Protein AF-A0A2V8EAA9-F1 (afdb_monomer_lite)

Secondary structure (DSSP, 8-state):
----HHHHHHHHHHHHHHHHHHHHHHHHS-HHHHHHHHHHHHTS-HHHHHHHHHHHHHHHHHHT-

Structure (mmCIF, N/CA/C/O backbone):
data_AF-A0A2V8EAA9-F1
#
_entry.id   AF-A0A2V8EAA9-F1
#
loop_
_atom_site.group_PDB
_atom_site.id
_atom_site.type_symbol
_atom_site.label_atom_id
_atom_site.label_alt_id
_atom_site.label_comp_id
_atom_site.label_asym_id
_atom_site.label_entity_id
_atom_site.label_seq_id
_atom_site.pdbx_PDB_ins_code
_atom_site.Cartn_x
_atom_site.Cartn_y
_atom_site.Cartn_z
_atom_site.occupancy
_atom_site.B_iso_or_equiv
_atom_site.auth_seq_id
_atom_site.auth_comp_id
_atom_site.auth_asym_id
_atom_site.auth_atom_id
_atom_site.pdbx_PDB_model_num
ATOM 1 N N . MET A 1 1 ? 15.911 3.845 -29.144 1.00 39.84 1 MET A N 1
ATOM 2 C CA . MET A 1 1 ? 16.404 4.168 -27.790 1.00 39.84 1 MET A CA 1
ATOM 3 C C . MET A 1 1 ? 15.668 5.413 -27.322 1.00 39.84 1 MET A C 1
ATOM 5 O O . MET A 1 1 ? 16.123 6.518 -27.569 1.00 39.84 1 MET A O 1
ATOM 9 N N . ALA A 1 2 ? 14.478 5.226 -26.754 1.00 43.25 2 ALA A N 1
ATOM 10 C CA . ALA A 1 2 ? 13.702 6.297 -26.142 1.00 43.25 2 ALA A CA 1
ATOM 11 C C . ALA A 1 2 ? 13.643 5.984 -24.643 1.00 43.25 2 ALA A C 1
ATOM 13 O O . ALA A 1 2 ? 12.945 5.047 -24.253 1.00 43.25 2 ALA A O 1
ATOM 14 N N . PRO A 1 3 ? 14.442 6.662 -23.809 1.00 60.38 3 PRO A N 1
ATOM 15 C CA . PRO A 1 3 ? 14.283 6.568 -22.370 1.00 60.38 3 PRO A CA 1
ATOM 16 C C . PRO A 1 3 ? 13.010 7.344 -21.983 1.00 60.38 3 PRO A C 1
ATOM 18 O O . PRO A 1 3 ? 12.676 8.326 -22.639 1.00 60.38 3 PRO A O 1
ATOM 21 N N . TRP A 1 4 ? 12.312 6.919 -20.927 1.00 53.94 4 TRP A N 1
ATOM 22 C CA . TRP A 1 4 ? 11.257 7.677 -20.215 1.00 53.94 4 TRP A CA 1
ATOM 23 C C . TRP A 1 4 ? 9.766 7.470 -20.558 1.00 53.94 4 TRP A C 1
ATOM 25 O O . TRP A 1 4 ? 8.939 8.062 -19.871 1.00 53.94 4 TRP A O 1
ATOM 35 N N . HIS A 1 5 ? 9.363 6.557 -21.452 1.00 52.97 5 HIS A N 1
ATOM 36 C CA . HIS A 1 5 ? 7.938 6.139 -21.505 1.00 52.97 5 HIS A CA 1
ATOM 37 C C . HIS A 1 5 ? 7.503 5.257 -20.314 1.00 52.97 5 HIS A C 1
ATOM 39 O O . HIS A 1 5 ? 6.317 4.999 -20.130 1.00 52.97 5 HIS A O 1
ATOM 45 N N . ASP A 1 6 ? 8.454 4.831 -19.482 1.00 52.69 6 ASP A N 1
ATOM 46 C CA . ASP A 1 6 ? 8.231 3.921 -18.357 1.00 52.69 6 ASP A CA 1
ATOM 47 C C . ASP A 1 6 ? 7.836 4.652 -17.059 1.00 52.69 6 ASP A C 1
ATOM 49 O O . ASP A 1 6 ? 7.080 4.130 -16.254 1.00 52.69 6 ASP A O 1
ATOM 53 N N . GLN A 1 7 ? 8.260 5.906 -16.860 1.00 51.44 7 GLN A N 1
ATOM 54 C CA . GLN A 1 7 ? 8.172 6.568 -15.550 1.00 51.44 7 GLN A CA 1
ATOM 55 C C . GLN A 1 7 ? 6.792 7.176 -15.237 1.00 51.44 7 GLN A C 1
ATOM 57 O O . GLN A 1 7 ? 6.384 7.219 -14.075 1.00 51.44 7 GLN A O 1
ATOM 62 N N . ALA A 1 8 ? 6.058 7.623 -16.261 1.00 52.28 8 ALA A N 1
ATOM 63 C CA . ALA A 1 8 ? 4.669 8.065 -16.110 1.00 52.28 8 ALA A CA 1
ATOM 64 C C . ALA A 1 8 ? 3.735 6.866 -15.879 1.00 52.28 8 ALA A C 1
ATOM 66 O O . ALA A 1 8 ? 2.925 6.896 -14.953 1.00 52.28 8 ALA A O 1
ATOM 67 N N . ILE A 1 9 ? 3.942 5.769 -16.625 1.00 55.03 9 ILE A N 1
ATOM 68 C CA . ILE A 1 9 ? 3.279 4.484 -16.360 1.00 55.03 9 ILE A CA 1
ATOM 69 C C . ILE A 1 9 ? 3.615 4.015 -14.945 1.00 55.03 9 ILE A C 1
ATOM 71 O O . ILE A 1 9 ? 2.721 3.634 -14.203 1.00 55.03 9 ILE A O 1
ATOM 75 N N . PHE A 1 10 ? 4.871 4.118 -14.518 1.00 66.12 10 PHE A N 1
ATOM 76 C CA . PHE A 1 10 ? 5.298 3.719 -13.183 1.00 66.12 10 PHE A CA 1
ATOM 77 C C . PHE A 1 10 ? 4.631 4.521 -12.061 1.00 66.12 10 PHE A C 1
ATOM 79 O O . PHE A 1 10 ? 4.321 3.952 -11.017 1.00 66.12 10 PHE A O 1
ATOM 86 N N . LEU A 1 11 ? 4.382 5.822 -12.251 1.00 69.69 11 LEU A N 1
ATOM 87 C CA . LEU A 1 11 ? 3.656 6.630 -11.268 1.00 69.69 11 LEU A CA 1
ATOM 88 C C . LEU A 1 11 ? 2.187 6.210 -11.163 1.00 69.69 11 LEU A C 1
ATOM 90 O O . LEU A 1 11 ? 1.700 5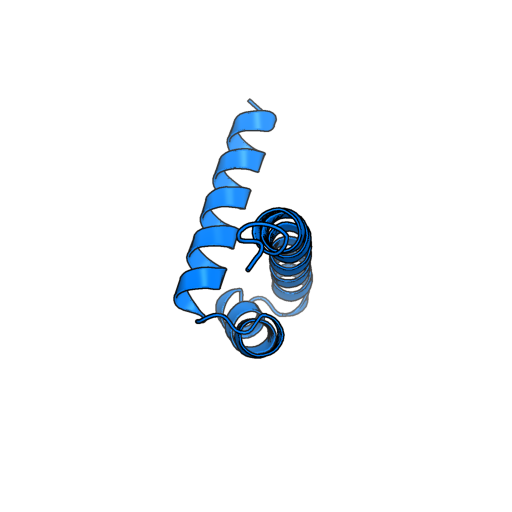.985 -10.056 1.00 69.69 11 LEU A O 1
ATOM 94 N N . GLU A 1 12 ? 1.519 6.049 -12.301 1.00 72.88 12 GLU A N 1
ATOM 95 C CA . GLU A 1 12 ? 0.106 5.666 -12.361 1.00 72.88 12 GLU A CA 1
ATOM 96 C C . GLU A 1 12 ? -0.103 4.238 -11.817 1.00 72.88 12 GLU A C 1
ATOM 98 O O . GLU A 1 12 ? -1.003 3.954 -11.021 1.00 72.88 12 GLU A O 1
ATOM 103 N N . VAL A 1 13 ? 0.824 3.338 -12.148 1.00 76.06 13 VAL A N 1
ATOM 104 C CA . VAL A 1 13 ? 0.898 1.964 -11.645 1.00 76.06 13 VAL A CA 1
ATOM 105 C C . VAL A 1 13 ? 1.216 1.934 -10.146 1.00 76.06 13 VAL A C 1
ATOM 107 O O . VAL A 1 13 ? 0.608 1.156 -9.407 1.00 76.06 13 VAL A O 1
ATOM 110 N N . ARG A 1 14 ? 2.102 2.811 -9.657 1.00 82.00 14 ARG A N 1
ATOM 111 C CA . ARG A 1 14 ? 2.397 2.960 -8.225 1.00 82.00 14 ARG A CA 1
ATOM 112 C C . ARG A 1 14 ? 1.152 3.355 -7.444 1.00 82.00 14 ARG A C 1
ATOM 114 O O . ARG A 1 14 ? 0.868 2.725 -6.430 1.00 82.00 14 ARG A O 1
ATOM 121 N N . GLU A 1 15 ? 0.420 4.375 -7.884 1.00 84.31 15 GLU A N 1
ATOM 122 C CA . GLU A 1 15 ? -0.795 4.825 -7.194 1.00 84.31 15 GLU A CA 1
ATOM 123 C C . GLU A 1 15 ? -1.859 3.725 -7.165 1.00 84.31 15 GLU A C 1
ATOM 125 O O . GLU A 1 15 ? -2.462 3.463 -6.120 1.00 84.31 15 GLU A O 1
ATOM 130 N N . ARG A 1 16 ? -2.008 2.992 -8.273 1.00 86.69 16 ARG A N 1
ATOM 131 C CA . ARG A 1 16 ? -2.899 1.833 -8.353 1.00 86.69 16 ARG A CA 1
ATOM 132 C C . ARG A 1 16 ? -2.514 0.730 -7.366 1.00 86.69 16 ARG A C 1
ATOM 134 O O . ARG A 1 16 ? -3.387 0.202 -6.678 1.00 86.69 16 ARG A O 1
ATOM 141 N N . PHE A 1 17 ? -1.232 0.379 -7.271 1.00 87.12 17 PHE A N 1
ATOM 142 C CA . PHE A 1 17 ? -0.775 -0.660 -6.346 1.00 87.12 17 PHE A CA 1
ATOM 143 C C . PHE A 1 17 ? -0.847 -0.228 -4.885 1.00 87.12 17 PHE A C 1
ATOM 145 O O . PHE A 1 17 ? -1.242 -1.028 -4.043 1.00 87.12 17 PHE A O 1
ATOM 152 N N . VAL A 1 18 ? -0.531 1.030 -4.578 1.00 87.94 18 VAL A N 1
ATOM 153 C CA . VAL A 1 18 ? -0.696 1.591 -3.232 1.00 87.94 18 VAL A CA 1
ATOM 154 C C . VAL A 1 18 ? -2.158 1.524 -2.795 1.00 87.94 18 VAL A C 1
ATOM 156 O O . VAL A 1 18 ? -2.440 1.049 -1.696 1.00 87.94 18 VAL A O 1
ATOM 159 N N . ARG A 1 19 ? -3.093 1.929 -3.662 1.00 87.56 19 ARG A N 1
ATOM 160 C CA . ARG A 1 19 ? -4.529 1.854 -3.372 1.00 87.56 19 ARG A CA 1
ATOM 161 C C . ARG A 1 19 ? -4.995 0.411 -3.175 1.00 87.56 19 ARG A C 1
ATOM 163 O O . ARG A 1 19 ? -5.742 0.138 -2.244 1.00 87.56 19 ARG A O 1
ATOM 170 N N . LEU A 1 20 ? -4.499 -0.519 -3.992 1.00 88.44 20 LEU A N 1
ATOM 171 C CA . LEU A 1 20 ? -4.796 -1.947 -3.858 1.00 88.44 20 LEU A CA 1
ATOM 172 C C . LEU A 1 20 ? -4.250 -2.542 -2.547 1.00 88.44 20 LEU A C 1
ATOM 174 O O . LEU A 1 20 ? -4.903 -3.386 -1.940 1.00 88.44 20 LEU A O 1
ATOM 178 N N . VAL A 1 21 ? -3.069 -2.108 -2.093 1.00 86.88 21 VAL A N 1
ATOM 179 C CA . VAL A 1 21 ? -2.515 -2.514 -0.790 1.00 86.88 21 VAL A CA 1
ATOM 180 C C . VAL A 1 21 ? -3.386 -1.995 0.352 1.00 86.88 21 VAL A C 1
ATOM 182 O O . VAL A 1 21 ? -3.681 -2.761 1.265 1.00 86.88 21 VAL A O 1
ATOM 185 N N . GLN A 1 22 ? -3.805 -0.727 0.314 1.00 84.69 22 GLN A N 1
ATOM 186 C CA . GLN A 1 22 ? -4.651 -0.131 1.358 1.00 84.69 22 GLN A CA 1
ATOM 187 C C . GLN A 1 22 ? -6.006 -0.843 1.464 1.00 84.69 22 GLN A C 1
ATOM 189 O O . GLN A 1 22 ? -6.410 -1.227 2.558 1.00 84.69 22 GLN A O 1
ATOM 194 N N . ASP A 1 23 ? -6.646 -1.101 0.323 1.00 84.81 23 ASP A N 1
ATOM 195 C CA . ASP A 1 23 ? -7.907 -1.842 0.217 1.00 84.81 23 ASP A CA 1
ATOM 196 C C . ASP A 1 23 ? -7.791 -3.246 0.840 1.00 84.81 23 ASP A C 1
ATOM 198 O O . ASP A 1 23 ? -8.497 -3.586 1.789 1.00 84.81 23 ASP A O 1
ATOM 202 N N . ARG A 1 24 ? -6.769 -4.015 0.440 1.00 81.44 24 ARG A N 1
ATOM 203 C CA . ARG A 1 24 ? -6.503 -5.347 1.010 1.00 81.44 24 ARG A CA 1
ATOM 204 C C . ARG A 1 24 ? -6.122 -5.327 2.487 1.00 81.44 24 ARG A C 1
ATOM 206 O O . ARG A 1 24 ? -6.373 -6.304 3.194 1.00 81.44 24 ARG A O 1
ATOM 213 N N . THR A 1 25 ? -5.476 -4.260 2.948 1.00 79.50 25 THR A N 1
ATOM 214 C CA . THR A 1 25 ? -5.122 -4.085 4.364 1.00 79.50 25 THR A CA 1
ATOM 215 C C . THR A 1 25 ? -6.378 -3.901 5.205 1.00 79.50 25 THR A C 1
ATOM 217 O O . THR A 1 25 ? -6.479 -4.517 6.265 1.00 79.50 25 THR A O 1
ATOM 220 N N . ALA A 1 26 ? -7.350 -3.130 4.709 1.00 71.88 26 ALA A N 1
ATOM 221 C CA . ALA A 1 26 ? -8.640 -2.953 5.365 1.00 71.88 26 ALA A CA 1
ATOM 222 C C . ALA A 1 26 ? -9.428 -4.274 5.463 1.00 71.88 26 ALA A C 1
ATOM 224 O O . ALA A 1 26 ? -10.094 -4.513 6.465 1.00 71.88 26 ALA A O 1
ATOM 225 N N . GLU A 1 27 ? -9.302 -5.160 4.469 1.00 67.62 27 GLU A N 1
ATOM 226 C CA . GLU A 1 27 ? -10.001 -6.453 4.444 1.00 67.62 27 GLU A CA 1
ATOM 227 C C . GLU A 1 27 ? -9.307 -7.579 5.234 1.00 67.62 27 GLU A C 1
ATOM 229 O O . GLU A 1 27 ? -9.980 -8.441 5.799 1.00 67.62 27 GLU A O 1
ATOM 234 N N . ARG A 1 28 ? -7.964 -7.637 5.243 1.00 60.12 28 ARG A N 1
ATOM 235 C CA . ARG A 1 28 ? -7.192 -8.771 5.806 1.00 60.12 28 ARG A CA 1
ATOM 236 C C . ARG A 1 28 ? -6.369 -8.450 7.052 1.00 60.12 28 ARG A C 1
ATOM 238 O O . ARG A 1 28 ? -5.721 -9.349 7.585 1.00 60.12 28 ARG A O 1
ATOM 245 N N . GLY A 1 29 ? -6.353 -7.198 7.505 1.00 67.38 29 GLY A N 1
ATOM 246 C CA . GLY A 1 29 ? -5.695 -6.775 8.748 1.00 67.38 29 GLY A CA 1
ATOM 247 C C . GLY A 1 29 ? -4.161 -6.797 8.733 1.00 67.38 29 GLY A C 1
ATOM 248 O O . GLY A 1 29 ? -3.545 -6.411 9.721 1.00 67.38 29 GLY A O 1
ATOM 249 N N . SER A 1 30 ? -3.519 -7.213 7.634 1.00 82.44 30 SER A N 1
ATOM 250 C CA . SER A 1 30 ? -2.058 -7.208 7.507 1.00 82.44 30 SER A CA 1
ATOM 251 C C . SER A 1 30 ? -1.609 -6.541 6.213 1.00 82.44 30 SER A C 1
ATOM 253 O O . SER A 1 30 ? -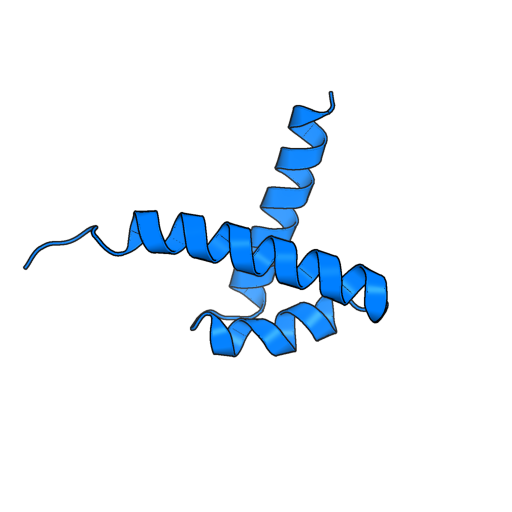1.686 -7.107 5.120 1.00 82.44 30 SER A O 1
ATOM 255 N N . GLN A 1 31 ? -1.076 -5.330 6.366 1.00 81.81 31 GLN A N 1
ATOM 256 C CA . GLN A 1 31 ? -0.476 -4.549 5.287 1.00 81.81 31 GLN A CA 1
ATOM 257 C C . GLN A 1 31 ? 0.714 -5.268 4.654 1.00 81.81 31 GLN A C 1
ATOM 259 O O . GLN A 1 31 ? 0.916 -5.202 3.443 1.00 81.81 31 GLN A O 1
ATOM 264 N N . TRP A 1 32 ? 1.475 -6.007 5.462 1.00 85.62 32 TRP A N 1
ATOM 265 C CA . TRP A 1 32 ? 2.608 -6.790 4.986 1.00 85.62 32 TRP A CA 1
ATOM 266 C C . TRP A 1 32 ? 2.163 -7.908 4.035 1.00 85.62 32 TRP A C 1
ATOM 268 O O . TRP A 1 32 ? 2.694 -8.018 2.933 1.00 85.62 32 TRP A O 1
ATOM 278 N N . ALA A 1 33 ? 1.104 -8.643 4.385 1.00 86.19 33 ALA A N 1
ATOM 279 C CA . ALA A 1 33 ? 0.559 -9.698 3.530 1.00 86.19 33 ALA A CA 1
ATOM 280 C C . ALA A 1 33 ? 0.010 -9.153 2.196 1.00 86.19 33 ALA A C 1
ATOM 282 O O . ALA A 1 33 ? 0.152 -9.785 1.147 1.00 86.19 33 ALA A O 1
ATOM 283 N N . ALA A 1 34 ? -0.597 -7.962 2.215 1.00 88.44 34 ALA A N 1
ATOM 284 C CA . ALA A 1 34 ? -1.038 -7.286 0.997 1.00 88.44 34 ALA A CA 1
ATOM 285 C C . ALA A 1 34 ? 0.151 -6.884 0.106 1.00 88.44 34 ALA A C 1
ATOM 287 O O . ALA A 1 34 ? 0.118 -7.106 -1.104 1.00 88.44 34 ALA A O 1
ATOM 288 N N . ILE A 1 35 ? 1.220 -6.347 0.701 1.00 88.50 35 ILE A N 1
ATOM 289 C CA . ILE A 1 35 ? 2.453 -5.969 -0.003 1.00 88.50 35 ILE A CA 1
ATOM 290 C C . ILE A 1 35 ? 3.123 -7.195 -0.637 1.00 88.50 35 ILE A C 1
ATOM 292 O O . ILE A 1 35 ? 3.467 -7.148 -1.817 1.00 88.50 35 ILE A O 1
ATOM 296 N N . GLU A 1 36 ? 3.262 -8.301 0.096 1.00 88.75 36 GLU A N 1
ATOM 297 C CA . GLU A 1 36 ? 3.858 -9.545 -0.414 1.00 88.75 36 GLU A CA 1
ATOM 298 C C . GLU A 1 36 ? 3.089 -10.123 -1.607 1.00 88.75 36 GLU A C 1
ATOM 300 O O . GLU A 1 36 ? 3.693 -10.569 -2.581 1.00 88.75 36 GLU A O 1
ATOM 305 N N . ALA A 1 3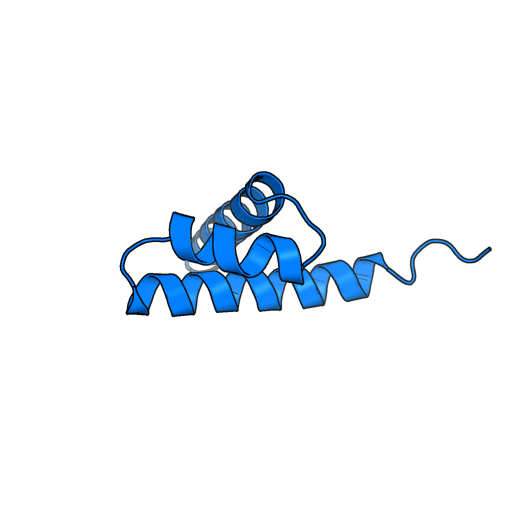7 ? 1.757 -10.050 -1.586 1.00 85.38 37 ALA A N 1
ATOM 306 C CA . ALA A 1 37 ? 0.918 -10.544 -2.676 1.00 85.38 37 ALA A CA 1
ATOM 307 C C . ALA A 1 37 ? 0.940 -9.656 -3.939 1.00 85.38 37 ALA A C 1
ATOM 309 O O . ALA A 1 37 ? 0.572 -10.114 -5.028 1.00 85.38 37 ALA A O 1
ATOM 310 N N . ILE A 1 38 ? 1.309 -8.378 -3.802 1.00 85.12 38 ILE A N 1
ATOM 311 C CA . ILE A 1 38 ? 1.210 -7.365 -4.866 1.00 85.12 38 ILE A CA 1
ATOM 312 C C . ILE A 1 38 ? 2.578 -7.043 -5.484 1.00 85.12 38 ILE A C 1
ATOM 314 O O . ILE A 1 38 ? 2.653 -6.851 -6.696 1.00 85.12 38 ILE A O 1
ATOM 318 N N . ALA A 1 39 ? 3.660 -7.061 -4.703 1.00 84.12 39 ALA A N 1
ATOM 319 C CA . ALA A 1 39 ? 5.031 -6.832 -5.167 1.00 84.12 39 ALA A CA 1
ATOM 320 C C . ALA A 1 39 ? 5.425 -7.628 -6.438 1.00 84.12 39 ALA A C 1
ATOM 322 O O . ALA A 1 39 ? 5.848 -7.001 -7.414 1.00 84.12 39 ALA A O 1
ATOM 323 N N . PRO A 1 40 ? 5.200 -8.959 -6.531 1.00 79.25 40 PRO A N 1
ATOM 324 C CA . PRO A 1 40 ? 5.539 -9.711 -7.743 1.00 79.25 40 PRO A CA 1
ATOM 325 C C . PRO A 1 40 ? 4.707 -9.299 -8.967 1.00 79.25 40 PRO A C 1
ATOM 327 O O . PRO A 1 40 ? 5.188 -9.397 -10.091 1.00 79.25 40 PRO A O 1
ATOM 330 N N . LYS A 1 41 ? 3.481 -8.790 -8.775 1.00 80.81 41 LYS A N 1
ATOM 331 C CA . LYS A 1 41 ? 2.622 -8.292 -9.868 1.00 80.81 41 LYS A CA 1
ATOM 332 C C . LYS A 1 41 ? 3.077 -6.933 -10.393 1.00 80.81 41 LYS A C 1
ATOM 334 O O . LYS A 1 41 ? 2.780 -6.587 -11.530 1.00 80.81 41 LYS A O 1
ATOM 339 N N . ALA A 1 42 ? 3.770 -6.172 -9.552 1.00 75.50 42 ALA A N 1
ATOM 340 C CA . ALA A 1 42 ? 4.337 -4.875 -9.882 1.00 75.50 42 ALA A CA 1
ATOM 341 C C . ALA A 1 42 ? 5.748 -4.969 -10.483 1.00 75.50 42 ALA A C 1
ATOM 343 O O . ALA A 1 42 ? 6.295 -3.950 -10.896 1.00 75.50 42 ALA A O 1
ATOM 344 N N . GLY A 1 43 ? 6.359 -6.161 -10.499 1.00 79.19 43 GLY A N 1
ATOM 345 C CA . GLY A 1 43 ? 7.759 -6.330 -10.893 1.00 79.19 43 GLY A CA 1
ATOM 346 C C . GLY A 1 43 ? 8.737 -5.620 -9.949 1.00 79.19 43 GLY A C 1
ATOM 347 O O . GLY A 1 43 ? 9.865 -5.332 -10.338 1.00 79.19 43 GLY A O 1
ATOM 348 N N . CYS A 1 44 ? 8.315 -5.310 -8.719 1.00 82.38 44 CYS A N 1
ATOM 349 C CA . CYS A 1 44 ? 9.125 -4.604 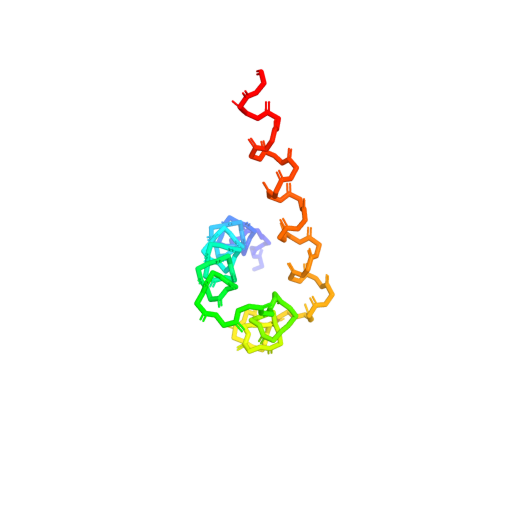-7.735 1.00 82.38 44 CYS A CA 1
ATOM 350 C C . CYS A 1 44 ? 9.278 -5.425 -6.453 1.00 82.38 44 CYS A C 1
ATOM 352 O O . CYS A 1 44 ? 8.532 -6.366 -6.183 1.00 82.38 44 CYS A O 1
ATOM 354 N N . THR A 1 45 ? 10.277 -5.082 -5.646 1.00 86.06 45 THR A N 1
ATOM 355 C CA . THR A 1 45 ? 10.468 -5.725 -4.344 1.00 86.06 45 THR A CA 1
ATOM 356 C C . THR A 1 45 ? 9.409 -5.258 -3.345 1.00 86.06 45 THR A C 1
ATOM 358 O O . THR A 1 45 ? 8.915 -4.129 -3.408 1.00 86.06 45 THR A O 1
ATOM 361 N N . THR A 1 46 ? 9.098 -6.103 -2.363 1.00 89.12 46 THR A N 1
ATOM 362 C CA . THR A 1 46 ? 8.195 -5.766 -1.247 1.00 89.12 46 THR A CA 1
ATOM 363 C C . THR A 1 46 ? 8.634 -4.500 -0.515 1.00 89.12 46 THR A C 1
ATOM 365 O O . THR A 1 46 ? 7.805 -3.666 -0.156 1.00 89.12 46 THR A O 1
ATOM 368 N N . GLU A 1 47 ? 9.943 -4.294 -0.369 1.00 88.56 47 GLU A N 1
ATOM 369 C CA . GLU A 1 47 ? 10.495 -3.089 0.246 1.00 88.56 47 GLU A CA 1
ATOM 370 C C . GLU A 1 47 ? 10.230 -1.823 -0.582 1.00 88.56 47 GLU A C 1
ATOM 372 O O . GLU A 1 47 ? 9.886 -0.776 -0.028 1.00 88.56 47 GLU A O 1
ATOM 377 N N . THR A 1 48 ? 10.326 -1.920 -1.910 1.00 87.31 48 THR A N 1
ATOM 378 C CA . THR A 1 48 ? 9.988 -0.821 -2.824 1.00 87.31 48 THR A CA 1
ATOM 379 C C . THR A 1 48 ? 8.515 -0.443 -2.692 1.00 87.31 48 THR A C 1
ATOM 381 O O . THR A 1 48 ? 8.189 0.728 -2.481 1.00 87.31 48 THR A O 1
ATOM 384 N N . LEU A 1 49 ? 7.627 -1.440 -2.726 1.00 87.44 49 LEU A N 1
ATOM 385 C CA . LEU A 1 49 ? 6.190 -1.226 -2.587 1.00 87.44 49 LEU A CA 1
ATOM 386 C C . LEU A 1 49 ? 5.833 -0.644 -1.208 1.00 87.44 49 LEU A C 1
ATOM 388 O O . LEU A 1 49 ? 5.043 0.295 -1.119 1.00 87.44 49 LEU A O 1
ATOM 392 N N . ARG A 1 50 ? 6.486 -1.106 -0.134 1.00 88.38 50 ARG A N 1
ATOM 393 C CA . ARG A 1 50 ? 6.330 -0.545 1.217 1.00 88.38 50 ARG A CA 1
ATOM 394 C C . ARG A 1 50 ? 6.705 0.935 1.282 1.00 88.38 50 ARG A C 1
ATOM 396 O O . ARG A 1 50 ? 5.985 1.718 1.902 1.00 88.38 50 ARG A O 1
ATOM 403 N N . ARG A 1 51 ? 7.811 1.338 0.643 1.00 89.50 51 ARG A N 1
ATOM 404 C CA . ARG A 1 51 ? 8.224 2.753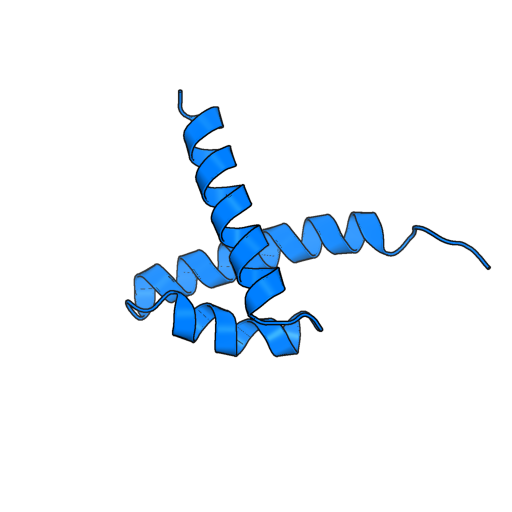 0.591 1.00 89.50 51 ARG A CA 1
ATOM 405 C C . ARG A 1 51 ? 7.186 3.612 -0.127 1.00 89.50 51 ARG A C 1
ATOM 407 O O . ARG A 1 51 ? 6.952 4.742 0.293 1.00 89.50 51 ARG A O 1
ATOM 414 N N . TRP A 1 52 ? 6.544 3.095 -1.173 1.00 89.00 52 TRP A N 1
ATOM 415 C CA . TRP A 1 52 ? 5.480 3.818 -1.874 1.00 89.00 52 TRP A CA 1
ATOM 416 C C . TRP A 1 52 ? 4.233 3.995 -1.023 1.00 89.00 52 TRP A C 1
ATOM 418 O O . TRP A 1 52 ? 3.705 5.102 -0.971 1.00 89.00 52 TRP A O 1
ATOM 428 N N . VAL A 1 53 ? 3.804 2.942 -0.324 1.00 87.12 53 VAL A N 1
ATOM 429 C CA . VAL A 1 53 ? 2.651 3.010 0.583 1.00 87.12 53 VAL A CA 1
ATOM 430 C C . VAL A 1 53 ? 2.907 4.040 1.681 1.00 87.12 53 VAL A C 1
ATOM 432 O O . VAL A 1 53 ? 2.122 4.967 1.831 1.00 87.12 53 VAL A O 1
ATOM 435 N N . SER A 1 54 ? 4.065 3.978 2.345 1.00 88.12 54 SER A N 1
ATOM 436 C CA . SER A 1 54 ? 4.419 4.942 3.395 1.00 88.12 54 SER A CA 1
ATOM 437 C C . SER A 1 54 ? 4.522 6.385 2.872 1.00 88.12 54 SER A C 1
ATOM 439 O O . SER A 1 54 ? 4.113 7.329 3.546 1.00 88.12 54 SER A O 1
ATOM 441 N N . ARG A 1 55 ? 5.034 6.586 1.648 1.00 87.19 55 ARG A N 1
ATOM 442 C CA . ARG A 1 55 ? 5.061 7.907 0.994 1.00 87.19 55 ARG A CA 1
ATOM 443 C C . ARG A 1 55 ? 3.645 8.428 0.737 1.00 87.19 55 ARG A C 1
ATOM 445 O O . ARG A 1 55 ? 3.409 9.612 0.951 1.00 87.19 55 ARG A O 1
ATOM 452 N N . ALA A 1 56 ? 2.734 7.566 0.295 1.00 86.25 56 ALA A N 1
ATOM 453 C CA . ALA A 1 56 ? 1.352 7.932 0.014 1.00 86.25 56 ALA A CA 1
ATOM 454 C C . ALA A 1 56 ? 0.545 8.222 1.285 1.00 86.25 56 ALA A C 1
ATOM 456 O O . ALA A 1 56 ? -0.220 9.176 1.294 1.00 86.25 56 ALA A O 1
ATOM 457 N N . GLU A 1 57 ? 0.757 7.476 2.372 1.00 84.19 57 GLU A N 1
ATOM 458 C CA . GLU A 1 57 ? 0.143 7.778 3.675 1.00 84.19 57 GLU A CA 1
ATOM 459 C C . GLU A 1 57 ? 0.572 9.158 4.189 1.00 84.19 57 GLU A C 1
ATOM 461 O O . GLU A 1 57 ? -0.249 9.946 4.654 1.00 84.19 57 GLU A O 1
ATOM 466 N N . ARG A 1 58 ? 1.859 9.493 4.038 1.00 86.19 58 ARG A N 1
ATOM 467 C CA . ARG A 1 58 ? 2.389 10.814 4.407 1.00 86.19 58 ARG A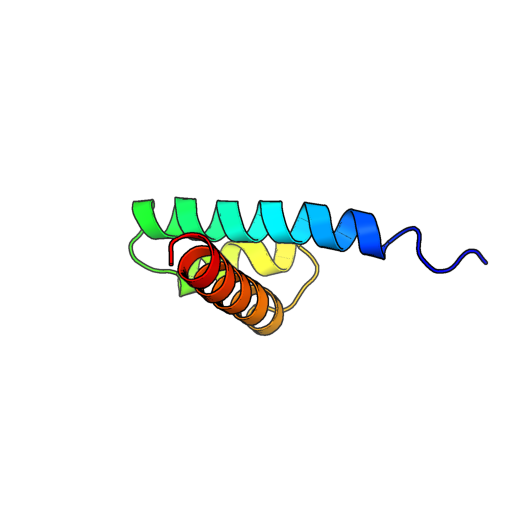 CA 1
ATOM 468 C C . ARG A 1 58 ? 1.862 11.931 3.515 1.00 86.19 58 ARG A C 1
ATOM 470 O O . ARG A 1 58 ? 1.665 13.039 3.998 1.00 86.19 58 ARG A O 1
ATOM 477 N N . ASP A 1 59 ? 1.700 11.684 2.222 1.00 83.12 59 ASP A N 1
ATOM 478 C CA . ASP A 1 59 ? 1.138 12.659 1.282 1.00 83.12 59 ASP A CA 1
ATOM 479 C C . ASP A 1 59 ? -0.357 12.899 1.547 1.00 83.12 59 ASP A C 1
ATOM 481 O O . ASP A 1 59 ? -0.788 14.045 1.643 1.00 83.12 59 ASP A O 1
ATOM 485 N N . ALA A 1 60 ? -1.123 11.831 1.791 1.00 79.56 60 ALA A N 1
ATOM 486 C CA . ALA A 1 60 ? -2.525 11.912 2.189 1.00 79.56 60 ALA A CA 1
ATOM 487 C C . ALA A 1 60 ? -2.700 12.679 3.511 1.00 79.56 60 ALA A C 1
ATOM 489 O O . ALA A 1 60 ? -3.569 13.541 3.607 1.00 79.56 60 ALA A O 1
ATOM 490 N N . GLY A 1 61 ? -1.832 12.434 4.499 1.00 75.44 61 GLY A N 1
ATOM 491 C CA . GLY A 1 61 ? -1.820 13.188 5.756 1.00 75.44 61 GLY A CA 1
ATOM 492 C C . GLY A 1 61 ? -1.415 14.661 5.602 1.00 75.44 61 GLY A C 1
ATOM 493 O O . GLY A 1 61 ? -1.867 15.490 6.379 1.00 75.44 61 GLY A O 1
ATOM 494 N N . GLN A 1 62 ? -0.605 15.004 4.594 1.00 68.25 62 GLN A N 1
ATOM 495 C CA . GLN A 1 62 ? -0.230 16.393 4.287 1.00 68.25 62 GLN A CA 1
ATOM 496 C C . GLN A 1 62 ? -1.297 17.142 3.480 1.00 68.25 62 GLN A C 1
ATOM 498 O O . GLN A 1 62 ? -1.376 18.359 3.577 1.00 68.25 62 GLN A O 1
ATOM 503 N N . ARG A 1 63 ? -2.113 16.444 2.682 1.00 59.72 63 ARG A N 1
ATOM 504 C CA . ARG A 1 63 ? -3.224 17.046 1.922 1.00 59.72 63 ARG A CA 1
ATOM 505 C C . ARG A 1 63 ? -4.480 17.300 2.755 1.00 59.72 63 ARG A C 1
ATOM 507 O O . ARG A 1 63 ? -5.337 18.057 2.314 1.00 59.72 63 ARG A O 1
ATOM 514 N N . LEU A 1 64 ? -4.606 16.644 3.907 1.00 58.50 64 LEU A N 1
ATOM 515 C CA . LEU A 1 64 ? -5.727 16.807 4.839 1.00 58.50 64 LEU A CA 1
ATOM 516 C C . LEU A 1 64 ? -5.450 17.840 5.953 1.00 58.50 64 LEU A C 1
ATOM 518 O O . LEU A 1 64 ? -6.314 18.018 6.810 1.00 58.50 64 LEU A O 1
ATOM 522 N N . ALA A 1 65 ? -4.274 18.482 5.954 1.00 49.75 65 ALA A N 1
ATOM 523 C CA . ALA A 1 65 ? -3.840 19.482 6.936 1.00 49.75 65 ALA A CA 1
ATOM 524 C C . ALA A 1 65 ? -3.973 20.921 6.414 1.00 49.75 65 ALA A C 1
ATOM 526 O O . ALA A 1 65 ? -3.812 21.124 5.189 1.00 49.75 65 ALA A O 1
#

Foldseek 3Di:
DDPDPVVVVLVVVLVVLLVQLVVVCVVPVDSLVSLVVCQVVSVHDSVVSVVSNVVVVVVVVVVVD

Sequence (65 aa):
MAPWHDQAIFLEVRERFVRLVQDRTAERGSQWAAIEAIAPKAGCTTETLRRWVSRAERDAGQRLA

pLDDT: mean 76.73, std 13.43, range [39.84, 89.5]

Radius of gyration: 12.81 Å; chains: 1; bounding box: 26×30×36 Å